Protein AF-A0AA37P9L6-F1 (afdb_monomer_lite)

Foldseek 3Di:
DVLVVCLQCVLVPDDPVNLVVVLVVLVVVLVVQLVQLLCVLVVNDDDPVNVVVLVVLCVVLVVLVRNCPVQARSSLSSLQSCLSSQCSSPNVVVSPVSSVVSNVVSVVSSVVSVVSPDPDDDD

Organism: NCBI:txid700344

pLDDT: mean 82.47, std 15.32, range [42.78, 97.62]

Sequence (123 aa):
MGHLLVRKTAAFRWSIEHAVAGWDNVLFTTKWVHSVEIDAMKGTDLSAEELEVLGKMKIVLEDADYDPGQGKSIAAGLARTCSLVLQDTWVWGITVRMGDILERLAMVYERVNEDNRLPQPQY

Radius of gyration: 15.77 Å; chains: 1; bounding box: 45×32×38 Å

Secondary structure (DSSP, 8-state):
-HHHHHHHHHHHH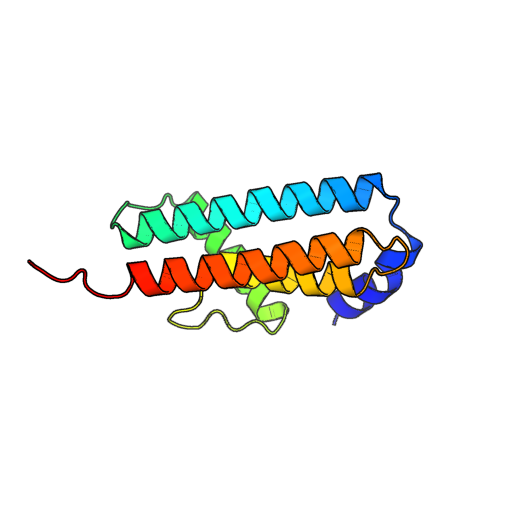--HHHHHHHHHHHHHHHHHHHHHHHHHHTTPPPPHHHHHHHHHHHHHHHTTT---TTT--HHHHHHHHHHHHHHT-GGGSHHHHHHHHHHHHHHHHHHHHHHTTSPPP--

Structure (mmCIF, N/CA/C/O backbone):
data_AF-A0AA37P9L6-F1
#
_entry.id   AF-A0AA37P9L6-F1
#
loop_
_atom_site.group_PDB
_atom_site.id
_atom_site.type_symbol
_atom_site.label_atom_id
_atom_site.label_alt_id
_atom_site.label_comp_id
_atom_site.label_asym_id
_atom_site.label_entity_id
_atom_site.label_seq_id
_atom_site.pdbx_PDB_ins_code
_atom_site.Cartn_x
_atom_site.Cartn_y
_atom_site.Cartn_z
_atom_site.occupancy
_atom_site.B_iso_or_equiv
_atom_site.auth_seq_id
_atom_site.auth_comp_id
_atom_site.auth_asym_id
_atom_site.auth_atom_id
_atom_site.pdbx_PDB_model_num
ATOM 1 N N . MET A 1 1 ? 3.480 15.331 -10.373 1.00 42.78 1 MET A N 1
ATOM 2 C CA . MET A 1 1 ? 4.456 15.349 -11.503 1.00 42.78 1 MET A CA 1
ATOM 3 C C . MET A 1 1 ? 5.809 14.670 -11.223 1.00 42.78 1 MET A C 1
ATOM 5 O O . MET A 1 1 ? 6.320 14.025 -12.131 1.00 42.78 1 MET A O 1
ATOM 9 N N . GLY A 1 2 ? 6.411 14.774 -10.026 1.00 53.81 2 GLY A N 1
ATOM 10 C CA . GLY A 1 2 ? 7.750 14.205 -9.749 1.00 53.81 2 GLY A CA 1
ATOM 11 C C . GLY A 1 2 ? 7.853 12.669 -9.810 1.00 53.81 2 GLY A C 1
ATOM 12 O O . GLY A 1 2 ? 8.838 12.141 -10.326 1.00 53.81 2 GLY A O 1
ATOM 13 N N . HIS A 1 3 ? 6.813 11.943 -9.382 1.00 53.38 3 HIS A N 1
ATOM 14 C CA . HIS A 1 3 ? 6.806 10.471 -9.372 1.00 53.38 3 HIS A CA 1
ATOM 15 C C . HIS A 1 3 ? 6.971 9.844 -10.768 1.00 53.38 3 HIS A C 1
ATOM 17 O O . HIS A 1 3 ? 7.645 8.828 -10.900 1.00 53.38 3 HIS A O 1
ATOM 23 N N . LEU A 1 4 ? 6.444 10.467 -11.830 1.00 53.84 4 LEU A N 1
ATOM 24 C CA . LEU A 1 4 ? 6.573 9.970 -13.210 1.00 53.84 4 LEU A CA 1
ATOM 25 C C . LEU A 1 4 ? 8.019 10.023 -13.737 1.00 53.84 4 LEU A C 1
ATOM 27 O O . LEU A 1 4 ? 8.426 9.160 -14.515 1.00 53.84 4 LEU A O 1
ATOM 31 N N . LEU A 1 5 ? 8.807 11.016 -13.308 1.00 49.91 5 LEU A N 1
ATOM 32 C CA . LEU A 1 5 ? 10.220 11.145 -13.686 1.00 49.91 5 LEU A CA 1
ATOM 33 C C . LEU A 1 5 ? 11.101 10.146 -12.925 1.00 49.91 5 LEU A C 1
ATOM 35 O O . LEU A 1 5 ? 12.016 9.566 -13.512 1.00 49.91 5 LEU A O 1
ATOM 39 N N . VAL A 1 6 ? 10.795 9.892 -11.648 1.00 54.97 6 VAL A N 1
ATOM 40 C CA . VAL A 1 6 ? 11.445 8.830 -10.861 1.00 54.97 6 VAL A CA 1
ATOM 41 C C . VAL A 1 6 ? 11.146 7.460 -11.474 1.00 54.97 6 VAL A C 1
ATOM 43 O O . VAL A 1 6 ? 12.084 6.707 -11.720 1.00 54.97 6 VAL A O 1
ATOM 46 N N . ARG A 1 7 ? 9.883 7.178 -11.834 1.00 56.31 7 ARG A N 1
ATOM 47 C CA . ARG A 1 7 ? 9.465 5.916 -12.480 1.00 56.31 7 ARG A CA 1
ATOM 48 C C . ARG A 1 7 ? 10.282 5.587 -13.736 1.00 56.31 7 ARG A C 1
ATOM 50 O O . ARG A 1 7 ? 10.747 4.466 -13.884 1.00 56.31 7 ARG A O 1
ATOM 57 N N . LYS A 1 8 ? 10.547 6.568 -14.610 1.00 50.91 8 LYS A N 1
ATOM 58 C CA . LYS A 1 8 ? 11.314 6.344 -15.855 1.00 50.91 8 LYS A CA 1
ATOM 59 C C . LYS A 1 8 ? 12.835 6.295 -15.678 1.00 50.91 8 LYS A C 1
ATOM 61 O O . LYS A 1 8 ? 13.525 5.772 -16.548 1.00 50.91 8 LYS A O 1
ATOM 66 N N . THR A 1 9 ? 13.379 6.858 -14.597 1.00 51.88 9 THR A N 1
ATOM 67 C CA . THR A 1 9 ? 14.839 6.971 -14.398 1.00 51.88 9 THR A CA 1
ATOM 68 C C . THR A 1 9 ? 15.399 6.032 -13.331 1.00 51.88 9 THR A C 1
ATOM 70 O O . THR A 1 9 ? 16.601 5.768 -13.347 1.00 51.88 9 THR A O 1
ATOM 73 N N . ALA A 1 10 ? 14.555 5.471 -12.458 1.00 54.44 10 ALA A N 1
ATOM 74 C CA . ALA A 1 10 ? 14.935 4.447 -11.481 1.00 54.44 10 ALA A CA 1
ATOM 75 C C . ALA A 1 10 ? 15.561 3.220 -12.162 1.00 54.44 10 ALA A C 1
ATOM 77 O O . ALA A 1 10 ? 16.608 2.733 -11.735 1.00 54.44 10 ALA A O 1
ATOM 78 N N . ALA A 1 11 ? 14.991 2.823 -13.305 1.00 53.44 11 ALA A N 1
ATOM 79 C CA . ALA A 1 11 ? 15.463 1.746 -14.173 1.00 53.44 11 ALA A CA 1
ATOM 80 C C . ALA A 1 11 ? 16.940 1.882 -14.593 1.00 53.44 11 ALA A C 1
ATOM 82 O O . ALA A 1 11 ? 17.619 0.878 -14.777 1.00 53.44 11 ALA A O 1
ATOM 83 N N . PHE A 1 12 ? 17.449 3.113 -14.709 1.00 55.00 12 PHE A N 1
ATOM 84 C CA . PHE A 1 12 ? 18.826 3.393 -15.129 1.00 55.00 12 PHE A CA 1
ATOM 85 C C . PHE A 1 12 ? 19.789 3.673 -13.966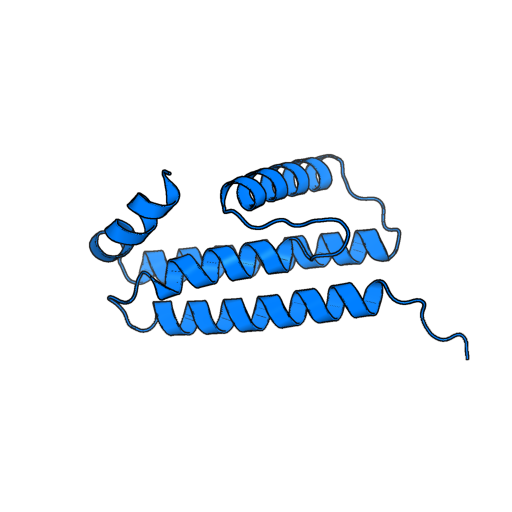 1.00 55.00 12 PHE A C 1
ATOM 87 O O . PHE A 1 12 ? 20.985 3.827 -14.203 1.00 55.00 12 PHE A O 1
ATOM 94 N N . ARG A 1 13 ? 19.298 3.780 -12.722 1.00 61.69 13 ARG A N 1
ATOM 95 C CA . ARG A 1 13 ? 20.109 4.201 -11.562 1.00 61.69 13 ARG A CA 1
ATOM 96 C C . ARG A 1 13 ? 20.190 3.186 -10.428 1.00 61.69 13 ARG A C 1
ATOM 98 O O . ARG A 1 13 ? 21.049 3.345 -9.567 1.00 61.69 13 ARG A O 1
ATOM 105 N N . TRP A 1 14 ? 19.319 2.182 -10.387 1.00 70.38 14 TRP A N 1
ATOM 106 C CA . TRP A 1 14 ? 19.298 1.215 -9.289 1.00 70.38 14 TRP A CA 1
ATOM 107 C C . TRP A 1 14 ? 20.125 -0.029 -9.603 1.00 70.38 14 TRP A C 1
ATOM 109 O O . TRP A 1 14 ? 19.924 -0.674 -10.634 1.00 70.38 14 TRP A O 1
ATOM 119 N N . SER A 1 15 ? 21.013 -0.392 -8.674 1.00 79.31 15 SER A N 1
ATOM 120 C CA . SER A 1 15 ? 21.550 -1.752 -8.601 1.00 79.31 15 SER A CA 1
ATOM 121 C C . SER A 1 15 ? 20.510 -2.701 -7.990 1.00 79.31 15 SER A C 1
ATOM 123 O O . SER A 1 15 ? 19.515 -2.258 -7.404 1.00 79.31 15 SER A O 1
ATOM 125 N N . ILE A 1 16 ? 20.731 -4.012 -8.103 1.00 80.62 16 ILE A N 1
ATOM 126 C CA . ILE A 1 16 ? 19.814 -5.011 -7.542 1.00 80.62 16 ILE A CA 1
ATOM 127 C C . ILE A 1 16 ? 19.685 -4.886 -6.016 1.00 80.62 16 ILE A C 1
ATOM 129 O O . ILE A 1 16 ? 18.589 -5.032 -5.484 1.00 80.62 16 ILE A O 1
ATOM 133 N N . GLU A 1 17 ? 20.764 -4.530 -5.318 1.00 86.00 17 GLU A N 1
ATOM 134 C CA . GLU A 1 17 ? 20.781 -4.321 -3.867 1.00 86.00 17 GLU A CA 1
ATOM 135 C C . GLU A 1 17 ? 19.852 -3.175 -3.456 1.00 86.00 17 GLU A C 1
ATOM 137 O O . GLU A 1 17 ? 19.127 -3.296 -2.472 1.00 86.00 17 GLU A O 1
ATOM 142 N N . HIS A 1 18 ? 19.812 -2.093 -4.242 1.00 83.94 18 HIS A N 1
ATOM 143 C CA . HIS A 1 18 ? 18.903 -0.972 -3.997 1.00 83.94 18 HIS A CA 1
ATOM 144 C C . HIS A 1 18 ? 17.440 -1.387 -4.175 1.00 83.94 18 HIS A C 1
ATOM 146 O O . HIS A 1 18 ? 16.594 -1.003 -3.370 1.00 83.94 18 HIS A O 1
ATOM 152 N N . ALA A 1 19 ? 17.142 -2.192 -5.199 1.00 83.88 19 ALA A N 1
ATOM 153 C CA . ALA A 1 19 ? 15.794 -2.707 -5.419 1.00 83.88 19 ALA A CA 1
ATOM 154 C C . ALA A 1 19 ? 15.347 -3.634 -4.276 1.00 83.88 19 ALA A C 1
ATOM 156 O O . ALA A 1 19 ? 14.234 -3.493 -3.776 1.00 83.88 19 ALA A O 1
ATOM 157 N N . VAL A 1 20 ? 16.224 -4.538 -3.825 1.00 88.62 20 VAL A N 1
ATOM 158 C CA . VAL A 1 20 ? 15.943 -5.460 -2.713 1.00 88.62 20 VAL A CA 1
ATOM 159 C C . VAL A 1 20 ? 15.748 -4.700 -1.400 1.00 88.62 20 VAL A C 1
ATOM 161 O O . VAL A 1 20 ? 14.754 -4.929 -0.717 1.00 88.62 20 VAL A O 1
ATOM 164 N N . ALA A 1 21 ? 16.644 -3.766 -1.066 1.00 90.81 21 ALA A N 1
ATOM 165 C CA . ALA A 1 21 ? 16.531 -2.960 0.151 1.00 90.81 21 ALA A CA 1
ATOM 166 C C . ALA A 1 21 ? 15.277 -2.070 0.138 1.00 90.81 21 ALA A C 1
ATOM 168 O O . ALA A 1 21 ? 14.587 -1.942 1.149 1.00 90.81 21 ALA A O 1
ATOM 169 N N . GLY A 1 22 ? 14.945 -1.486 -1.018 1.00 89.62 22 GLY A N 1
ATOM 170 C CA . GLY A 1 22 ? 13.706 -0.736 -1.199 1.00 89.62 22 GLY A CA 1
ATOM 171 C C . GLY A 1 22 ? 12.471 -1.611 -0.995 1.00 89.62 22 GLY A C 1
ATOM 172 O O . GLY A 1 22 ? 11.548 -1.211 -0.291 1.00 89.62 22 GLY A O 1
ATOM 173 N N . TRP A 1 23 ? 12.463 -2.819 -1.562 1.00 92.69 23 TRP A N 1
ATOM 174 C CA . TRP A 1 23 ? 11.352 -3.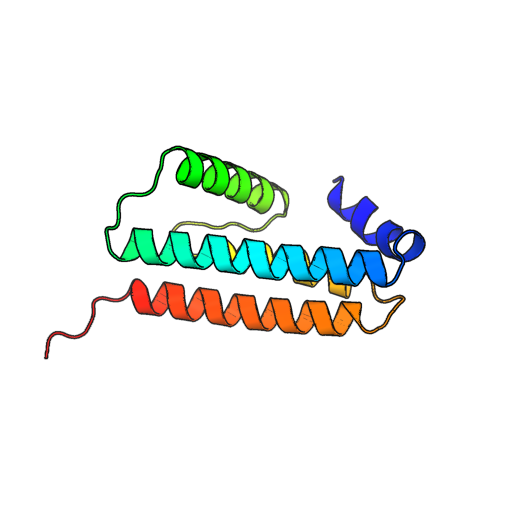756 -1.418 1.00 92.69 23 TRP A CA 1
ATOM 175 C C . TRP A 1 23 ? 11.152 -4.222 0.029 1.00 92.69 23 TRP A C 1
ATOM 177 O O . TRP A 1 23 ? 10.020 -4.216 0.509 1.00 92.69 23 TRP A O 1
ATOM 187 N N . ASP A 1 24 ? 12.230 -4.543 0.749 1.00 95.00 24 ASP A N 1
ATOM 188 C CA . ASP A 1 24 ? 12.167 -4.921 2.167 1.00 95.00 24 ASP A CA 1
ATOM 189 C C . ASP A 1 24 ? 11.572 -3.797 3.031 1.00 95.00 24 ASP A C 1
ATOM 191 O O . ASP A 1 24 ? 10.654 -4.020 3.822 1.00 95.00 24 ASP A O 1
ATOM 195 N N . ASN A 1 25 ? 11.993 -2.552 2.788 1.00 95.12 25 ASN A N 1
ATOM 196 C CA . ASN A 1 25 ? 11.430 -1.390 3.471 1.00 95.12 25 ASN A CA 1
ATOM 197 C C . ASN A 1 25 ? 9.927 -1.212 3.182 1.00 95.12 25 ASN A C 1
ATOM 199 O O . ASN A 1 25 ? 9.149 -0.897 4.083 1.00 95.12 25 ASN A O 1
ATOM 203 N N . VAL A 1 26 ? 9.488 -1.452 1.942 1.00 94.50 26 VAL A N 1
ATOM 204 C CA . VAL A 1 26 ? 8.060 -1.405 1.588 1.00 94.50 26 VAL A CA 1
ATOM 205 C C . VAL A 1 26 ? 7.276 -2.495 2.321 1.00 94.50 26 VAL A C 1
ATOM 207 O O . VAL A 1 26 ? 6.208 -2.215 2.868 1.00 94.50 26 VAL A O 1
ATOM 210 N N . LEU A 1 27 ? 7.791 -3.726 2.378 1.00 96.81 27 LEU A N 1
ATOM 211 C CA . LEU A 1 27 ? 7.144 -4.822 3.106 1.00 96.81 27 LEU A CA 1
ATOM 212 C C . LEU A 1 27 ? 7.018 -4.507 4.598 1.00 96.81 27 LEU A C 1
ATOM 214 O O . LEU A 1 27 ? 5.941 -4.669 5.172 1.00 96.81 27 LEU A O 1
ATOM 218 N N . PHE A 1 28 ? 8.095 -4.016 5.213 1.00 97.56 28 PHE A N 1
ATOM 219 C CA . PHE A 1 28 ? 8.093 -3.616 6.615 1.00 97.56 28 PHE A CA 1
ATOM 220 C C . PHE A 1 28 ? 7.087 -2.492 6.874 1.00 97.56 28 PHE A C 1
ATOM 222 O O . PHE A 1 28 ? 6.223 -2.618 7.741 1.00 97.56 28 PHE A O 1
ATOM 229 N N . THR A 1 29 ? 7.158 -1.420 6.082 1.00 96.31 29 THR A N 1
ATOM 230 C CA . THR A 1 29 ? 6.311 -0.235 6.252 1.00 96.31 29 THR A CA 1
ATOM 231 C C . THR A 1 29 ? 4.836 -0.582 6.079 1.00 96.31 29 THR A C 1
ATOM 233 O O . THR A 1 29 ? 4.022 -0.249 6.934 1.00 96.31 29 THR A O 1
ATOM 236 N N . THR A 1 30 ? 4.476 -1.294 5.009 1.00 96.44 30 THR A N 1
ATOM 237 C CA . THR A 1 30 ? 3.076 -1.668 4.753 1.00 96.44 30 THR A CA 1
ATOM 238 C C . THR A 1 30 ? 2.523 -2.602 5.827 1.00 96.44 30 THR A C 1
ATOM 240 O O . THR A 1 30 ? 1.378 -2.437 6.239 1.00 96.44 30 THR A O 1
ATOM 243 N N . LYS A 1 31 ? 3.336 -3.535 6.340 1.00 97.38 31 LYS A N 1
ATOM 244 C CA . LYS A 1 31 ? 2.944 -4.397 7.461 1.00 97.38 31 LYS A CA 1
ATOM 245 C C . LYS A 1 31 ? 2.725 -3.599 8.741 1.00 97.38 31 LYS A C 1
ATOM 247 O O . LYS A 1 31 ? 1.740 -3.843 9.428 1.00 97.38 31 LYS A O 1
ATOM 252 N N . TRP A 1 32 ? 3.624 -2.669 9.062 1.00 97.62 32 TRP A N 1
ATOM 253 C CA . TRP A 1 32 ? 3.471 -1.803 10.231 1.00 97.62 32 TRP A CA 1
ATOM 254 C C . TRP A 1 32 ? 2.180 -0.984 10.142 1.00 97.62 32 TRP A C 1
ATOM 256 O O . TRP A 1 32 ? 1.377 -1.040 11.067 1.00 97.62 32 TRP A O 1
ATOM 266 N N . VAL A 1 33 ? 1.924 -0.328 9.002 1.00 96.12 33 VAL A N 1
ATOM 267 C CA . VAL A 1 33 ? 0.673 0.415 8.775 1.00 96.12 33 VAL A CA 1
ATOM 268 C C . VAL A 1 33 ? -0.537 -0.490 8.966 1.00 96.12 33 VAL A C 1
ATOM 270 O O . VAL A 1 33 ? -1.455 -0.120 9.686 1.00 96.12 33 VAL A O 1
ATOM 273 N N . HIS A 1 34 ? -0.526 -1.687 8.373 1.00 95.81 34 HIS A N 1
ATOM 274 C CA . HIS A 1 34 ? -1.635 -2.624 8.514 1.00 95.81 34 HIS A CA 1
ATOM 275 C C . HIS A 1 34 ? -1.884 -3.003 9.978 1.00 95.81 34 HIS A C 1
ATOM 277 O O . HIS A 1 34 ? -3.029 -3.006 10.414 1.00 95.81 34 HIS A O 1
ATOM 283 N N . SER A 1 35 ? -0.833 -3.281 10.755 1.00 95.25 35 SER A N 1
ATOM 284 C CA . SER A 1 35 ? -0.975 -3.568 12.187 1.00 95.25 35 SER A CA 1
ATOM 285 C C . SER A 1 35 ? -1.637 -2.412 12.938 1.00 95.25 35 SER A C 1
ATOM 287 O O . SER A 1 35 ? -2.595 -2.645 13.666 1.00 95.25 35 SER A O 1
ATOM 289 N N . VAL A 1 36 ? -1.189 -1.174 12.701 1.00 94.88 36 VAL A N 1
ATOM 290 C CA . VAL A 1 36 ? -1.764 0.025 13.334 1.00 94.88 36 VAL A CA 1
ATOM 291 C C . VAL A 1 36 ? -3.230 0.224 12.920 1.00 94.88 36 VAL A C 1
ATOM 293 O O . VAL A 1 36 ? -4.072 0.547 13.755 1.00 94.88 36 VAL A O 1
ATOM 296 N N . GLU A 1 37 ? -3.574 -0.020 11.649 1.00 92.38 37 GLU A N 1
ATOM 297 C CA . GLU A 1 37 ? -4.967 0.021 11.176 1.00 92.38 37 GLU A CA 1
ATOM 298 C C . GLU A 1 37 ? -5.851 -0.998 11.910 1.00 92.38 37 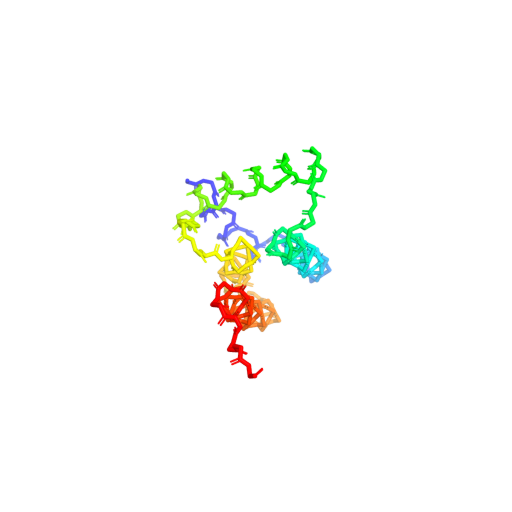GLU A C 1
ATOM 300 O O . GLU A 1 37 ? -6.967 -0.672 12.314 1.00 92.38 37 GLU A O 1
ATOM 305 N N . ILE A 1 38 ? -5.351 -2.219 12.114 1.00 92.75 38 ILE A N 1
ATOM 306 C CA . ILE A 1 38 ? -6.074 -3.278 12.825 1.00 92.75 38 ILE A CA 1
ATOM 307 C C . ILE A 1 38 ? -6.212 -2.969 14.317 1.00 92.75 38 ILE A C 1
ATOM 309 O O . ILE A 1 38 ? -7.274 -3.219 14.890 1.00 92.75 38 ILE A O 1
ATOM 313 N N . ASP A 1 39 ? -5.181 -2.415 14.947 1.00 92.44 39 ASP A N 1
ATOM 314 C CA . ASP A 1 39 ? -5.237 -2.014 16.353 1.00 92.44 39 ASP A CA 1
ATOM 315 C C . ASP A 1 39 ? -6.269 -0.898 16.561 1.00 92.44 39 ASP A C 1
ATOM 317 O O . ASP A 1 39 ? -7.121 -1.008 17.447 1.00 92.44 39 ASP A O 1
ATOM 321 N N . ALA A 1 40 ? -6.307 0.094 15.667 1.00 90.19 40 ALA A N 1
ATOM 322 C CA . ALA A 1 40 ? -7.330 1.137 15.683 1.00 90.19 40 ALA A CA 1
ATOM 323 C C . ALA A 1 40 ? -8.755 0.573 15.527 1.00 90.19 40 ALA A C 1
ATOM 325 O O . ALA A 1 40 ? -9.672 0.996 16.230 1.00 90.19 40 ALA A O 1
ATOM 326 N N . MET A 1 41 ? -8.959 -0.410 14.640 1.00 88.12 41 MET A N 1
ATOM 327 C CA . MET A 1 41 ? -10.265 -1.066 14.462 1.00 88.12 41 MET A CA 1
ATOM 328 C C . MET A 1 41 ? -10.725 -1.842 15.695 1.00 88.12 41 MET A C 1
ATOM 330 O O . MET A 1 41 ? -11.923 -1.934 15.954 1.00 88.12 41 MET A O 1
ATOM 334 N N . LYS A 1 42 ? -9.784 -2.389 16.466 1.00 89.56 42 LYS A N 1
ATOM 335 C CA . LYS A 1 42 ? -10.062 -3.096 17.723 1.00 89.56 42 LYS A CA 1
ATOM 336 C C . LYS A 1 42 ? -10.308 -2.152 18.903 1.00 89.56 42 LYS A C 1
ATOM 338 O O . LYS A 1 42 ? -10.589 -2.631 19.998 1.00 89.56 42 LYS A O 1
ATOM 343 N N . GLY A 1 43 ? -10.225 -0.839 18.687 1.00 88.06 43 GLY A N 1
ATOM 344 C CA . GLY A 1 43 ? -10.392 0.169 19.730 1.00 88.06 43 GLY A CA 1
ATOM 345 C C . GLY A 1 43 ? -9.148 0.369 20.594 1.00 88.06 43 GLY A C 1
ATOM 346 O O . GLY A 1 43 ? -9.270 0.881 21.703 1.00 88.06 43 GLY A O 1
ATOM 347 N N . THR A 1 44 ? -7.969 -0.042 20.120 1.00 91.62 44 THR A N 1
ATOM 348 C CA . THR A 1 44 ? -6.701 0.312 20.761 1.00 91.62 44 THR A CA 1
ATOM 349 C C . THR A 1 44 ? -6.383 1.776 20.471 1.00 91.62 44 THR A C 1
ATOM 351 O O . THR A 1 44 ? -6.428 2.208 19.317 1.00 91.62 44 THR A O 1
ATOM 354 N N . ASP A 1 45 ? -6.041 2.533 21.513 1.00 91.06 45 ASP A N 1
ATOM 355 C CA . ASP A 1 45 ? -5.608 3.920 21.365 1.00 91.06 45 ASP A CA 1
ATOM 356 C C . ASP A 1 45 ? -4.264 3.984 20.630 1.00 91.06 45 ASP A C 1
ATOM 358 O O . ASP A 1 45 ? -3.284 3.364 21.047 1.00 91.06 45 ASP A O 1
ATOM 362 N N . LEU A 1 46 ? -4.227 4.758 19.545 1.00 92.50 46 LEU A N 1
ATOM 363 C CA . LEU A 1 46 ? -3.004 5.022 18.792 1.00 92.50 46 LEU A CA 1
ATOM 364 C C . LEU A 1 46 ? -2.205 6.155 19.432 1.00 92.50 46 LEU A C 1
ATOM 366 O O . LEU A 1 46 ? -2.773 7.146 19.905 1.00 92.50 46 LEU A O 1
ATOM 370 N N . SER A 1 47 ? -0.880 6.045 19.388 1.00 94.44 47 SER A N 1
ATOM 371 C CA . SER A 1 47 ? 0.002 7.115 19.847 1.00 94.44 47 SER A CA 1
ATOM 372 C C . SER A 1 47 ? -0.094 8.350 18.937 1.00 94.44 47 SER A C 1
ATOM 374 O O . SER A 1 47 ? -0.489 8.277 17.768 1.00 94.44 47 SER A O 1
ATOM 376 N N . ALA A 1 48 ? 0.294 9.515 19.463 1.00 94.38 48 ALA A N 1
ATOM 377 C CA . ALA A 1 48 ? 0.324 10.750 18.679 1.00 94.38 48 ALA A CA 1
ATOM 378 C C . ALA A 1 48 ? 1.290 10.641 17.484 1.00 94.38 48 ALA A C 1
ATOM 380 O O . ALA A 1 48 ? 0.991 11.129 16.395 1.00 94.38 48 ALA A O 1
ATOM 381 N N . GLU A 1 49 ? 2.418 9.957 17.675 1.00 95.38 49 GLU A N 1
ATOM 382 C CA . GLU A 1 49 ? 3.427 9.706 16.649 1.00 95.38 49 GLU A CA 1
ATOM 383 C C . GLU A 1 49 ? 2.895 8.773 15.552 1.00 95.38 49 GLU A C 1
ATOM 385 O O . GLU A 1 49 ? 3.116 9.027 14.367 1.00 95.38 49 GLU A O 1
ATOM 390 N N . GLU A 1 50 ? 2.152 7.722 15.917 1.00 94.31 50 GLU A N 1
ATOM 391 C CA . GLU A 1 50 ? 1.517 6.814 14.952 1.00 94.31 50 GLU A CA 1
ATOM 392 C C . GLU A 1 50 ? 0.501 7.557 14.082 1.00 94.31 50 GLU A C 1
ATOM 394 O O . GLU A 1 50 ? 0.526 7.443 12.854 1.00 94.31 50 GLU A O 1
ATOM 399 N N . LEU A 1 51 ? -0.348 8.380 14.704 1.00 93.50 51 LEU A N 1
ATOM 400 C CA . LEU A 1 51 ? -1.320 9.216 14.001 1.00 93.50 51 LEU A CA 1
ATOM 401 C C . LEU A 1 51 ? -0.643 10.221 13.063 1.00 93.50 51 LEU A C 1
ATOM 403 O O . LEU A 1 51 ? -1.095 10.403 11.929 1.00 93.50 51 LEU A O 1
ATOM 407 N N . GLU A 1 52 ? 0.448 10.852 13.502 1.00 95.25 52 GLU A N 1
ATOM 408 C CA . GLU A 1 52 ? 1.217 11.789 12.681 1.00 95.25 52 GLU A CA 1
ATOM 409 C C . GLU A 1 52 ? 1.809 11.094 11.445 1.00 95.25 52 GLU A C 1
ATOM 411 O O . GLU A 1 52 ? 1.694 11.598 10.323 1.00 95.25 52 GLU A O 1
ATOM 416 N N . VAL A 1 53 ? 2.424 9.923 11.632 1.00 94.62 53 VAL A N 1
ATOM 417 C CA . VAL A 1 53 ? 3.025 9.149 10.539 1.00 94.62 53 VAL A CA 1
ATOM 418 C C . VAL A 1 53 ? 1.955 8.667 9.557 1.00 94.62 53 VAL A C 1
ATOM 420 O O . VAL A 1 53 ? 2.123 8.846 8.348 1.00 94.62 53 VAL A O 1
ATOM 423 N N . LEU A 1 54 ? 0.829 8.138 10.044 1.00 92.44 54 LEU A N 1
ATOM 424 C CA . LEU A 1 54 ? -0.298 7.746 9.194 1.00 92.44 54 LEU A CA 1
ATOM 425 C C . LEU A 1 54 ? -0.872 8.934 8.414 1.00 92.44 54 LEU A C 1
ATOM 427 O O . LEU A 1 54 ? -1.200 8.795 7.235 1.00 92.44 54 LEU A O 1
ATOM 431 N N . GLY A 1 55 ? -0.968 10.109 9.042 1.00 92.06 55 GLY A N 1
ATOM 432 C CA . GLY A 1 55 ? -1.396 11.342 8.382 1.00 92.06 55 GLY A CA 1
ATOM 433 C C . GLY A 1 55 ? -0.483 11.715 7.214 1.00 92.06 55 GLY A C 1
ATOM 434 O O . GLY A 1 55 ? -0.962 11.951 6.107 1.00 92.06 55 GLY A O 1
ATOM 435 N N . LYS A 1 56 ? 0.839 11.679 7.422 1.00 92.12 56 LYS A N 1
ATOM 436 C CA . LYS A 1 56 ? 1.826 11.919 6.353 1.00 92.12 56 LYS A CA 1
ATOM 437 C C . LYS A 1 56 ? 1.702 10.900 5.220 1.00 92.12 56 LYS A C 1
ATOM 439 O O . LYS A 1 56 ? 1.763 11.279 4.055 1.00 92.12 56 LYS A O 1
ATOM 444 N N . MET A 1 57 ? 1.504 9.622 5.544 1.00 91.94 57 MET A N 1
ATOM 445 C CA . MET A 1 57 ? 1.332 8.568 4.539 1.00 91.94 57 MET A CA 1
ATOM 446 C C . MET A 1 57 ? 0.077 8.775 3.688 1.00 91.94 57 MET A C 1
ATOM 448 O O . MET A 1 57 ? 0.140 8.574 2.479 1.00 91.94 57 MET A O 1
ATOM 452 N N . LYS A 1 58 ? -1.038 9.219 4.282 1.00 89.69 58 LYS A N 1
ATOM 453 C CA . LYS A 1 58 ? -2.258 9.558 3.530 1.00 89.69 58 LYS A CA 1
ATOM 454 C C . LYS A 1 58 ? -2.021 10.689 2.535 1.00 89.69 58 LYS A C 1
ATOM 456 O O . LYS A 1 58 ? -2.372 10.526 1.376 1.00 89.69 58 LYS A O 1
ATOM 461 N N . ILE A 1 59 ? -1.355 11.765 2.957 1.00 88.12 59 ILE A N 1
ATOM 462 C CA . ILE A 1 59 ? -1.015 12.893 2.073 1.00 88.12 59 ILE A CA 1
ATOM 463 C C . ILE A 1 59 ? -0.175 12.409 0.880 1.00 88.12 59 ILE A C 1
ATOM 465 O O . ILE A 1 59 ? -0.466 12.733 -0.265 1.00 88.12 59 ILE A O 1
ATOM 469 N N . VAL A 1 60 ? 0.836 11.569 1.133 1.00 86.62 60 VAL A N 1
ATOM 470 C CA . VAL A 1 60 ? 1.677 11.000 0.065 1.00 86.62 60 VAL A CA 1
ATOM 471 C C . VAL A 1 60 ? 0.875 10.109 -0.893 1.00 86.62 60 VAL A C 1
ATOM 473 O O . VAL A 1 60 ? 1.170 10.075 -2.086 1.00 86.62 60 VAL A O 1
ATOM 476 N N . LEU A 1 61 ? -0.119 9.372 -0.392 1.00 86.75 61 LEU A N 1
ATOM 477 C CA . LEU A 1 61 ? -0.995 8.546 -1.226 1.00 86.75 61 LEU A CA 1
ATOM 478 C C . LEU A 1 61 ? -1.952 9.382 -2.079 1.00 86.75 61 LEU A C 1
ATOM 480 O O . LEU A 1 61 ? -2.125 9.073 -3.257 1.00 86.75 61 LEU A O 1
ATOM 484 N N . GLU A 1 62 ? -2.518 10.446 -1.512 1.00 84.75 62 GLU A N 1
ATOM 485 C CA . GLU A 1 62 ? -3.360 11.402 -2.238 1.00 84.75 62 GLU A CA 1
ATOM 486 C C . GLU A 1 62 ? -2.580 12.040 -3.399 1.00 84.75 62 GLU A C 1
ATOM 488 O O . GLU A 1 62 ? -3.063 12.066 -4.530 1.00 84.75 62 GLU A O 1
ATOM 493 N N . ASP A 1 63 ? -1.324 12.435 -3.161 1.00 79.88 63 ASP A N 1
ATOM 494 C CA . ASP A 1 63 ? -0.405 12.939 -4.194 1.00 79.88 63 ASP A CA 1
ATOM 495 C C . ASP A 1 63 ? -0.076 11.904 -5.291 1.00 79.88 63 ASP A C 1
ATOM 497 O O . ASP A 1 63 ? 0.375 12.262 -6.388 1.00 79.88 63 ASP A O 1
ATOM 501 N N . ALA A 1 64 ? -0.262 10.614 -5.000 1.00 74.88 64 ALA A N 1
ATOM 502 C CA . ALA A 1 64 ? -0.048 9.502 -5.922 1.00 74.88 64 ALA A CA 1
ATOM 503 C C . ALA A 1 64 ? -1.327 9.073 -6.671 1.00 74.88 64 ALA A C 1
ATOM 505 O O . ALA A 1 64 ? -1.325 8.006 -7.289 1.00 74.88 64 ALA A O 1
ATOM 506 N N . ASP A 1 65 ? -2.388 9.890 -6.628 1.00 72.25 65 ASP A N 1
ATOM 507 C CA . ASP A 1 65 ? -3.727 9.620 -7.174 1.00 72.25 65 ASP A CA 1
ATOM 508 C C . ASP A 1 65 ? -4.416 8.382 -6.556 1.00 72.25 65 ASP A C 1
ATOM 510 O O . ASP A 1 65 ? -5.377 7.840 -7.111 1.00 72.25 65 ASP A O 1
ATOM 514 N N . TYR A 1 66 ? -3.952 7.915 -5.391 1.00 71.25 66 TYR A N 1
ATOM 515 C CA . TYR A 1 66 ? -4.668 6.916 -4.605 1.00 71.25 66 TYR A CA 1
ATOM 516 C C . TYR A 1 66 ? -5.585 7.642 -3.626 1.00 71.25 66 TYR A C 1
ATOM 518 O O . TYR A 1 66 ? -5.103 8.262 -2.687 1.00 71.25 66 TYR A O 1
ATOM 526 N N . ASP A 1 67 ? -6.902 7.551 -3.823 1.00 62.91 67 ASP A N 1
ATOM 527 C CA . ASP A 1 67 ? -7.883 8.066 -2.863 1.00 62.91 67 ASP A CA 1
ATOM 528 C C . ASP A 1 67 ? -8.125 7.022 -1.757 1.00 62.91 67 ASP A C 1
ATOM 530 O O . ASP A 1 67 ? -8.824 6.025 -2.020 1.00 62.91 67 ASP A O 1
ATOM 534 N N . PRO A 1 68 ? -7.567 7.208 -0.539 1.00 58.09 68 PRO A N 1
ATOM 535 C CA . PRO A 1 68 ? -7.797 6.296 0.572 1.00 58.09 68 PRO A CA 1
ATOM 536 C C . PRO A 1 68 ? -9.249 6.324 1.080 1.00 58.09 68 PRO A C 1
ATOM 538 O O . PRO A 1 68 ? -9.664 5.343 1.694 1.00 58.09 68 PRO A O 1
ATOM 541 N N . GLY A 1 69 ? -10.041 7.368 0.790 1.00 58.38 69 GLY A N 1
ATOM 542 C CA . GLY A 1 69 ? -11.471 7.471 1.102 1.00 58.38 69 GLY A CA 1
ATOM 543 C C . GLY A 1 69 ? -11.893 7.057 2.524 1.00 58.38 69 GLY A C 1
ATOM 544 O O . GLY A 1 69 ? -11.091 6.811 3.425 1.00 58.38 69 GLY A O 1
ATOM 545 N N . GLN A 1 70 ? -13.203 6.945 2.755 1.00 53.22 70 GLN A N 1
ATOM 546 C CA . GLN A 1 70 ? -13.730 6.323 3.975 1.00 53.22 70 GLN A CA 1
ATOM 547 C C . GLN A 1 70 ? -13.912 4.820 3.749 1.00 53.22 70 GLN A C 1
ATOM 549 O O . GLN A 1 70 ? -15.008 4.359 3.454 1.00 53.22 70 GLN A O 1
ATOM 554 N N . GLY A 1 71 ? -12.834 4.044 3.863 1.00 59.22 71 GLY A N 1
ATOM 555 C CA . GLY A 1 71 ? -12.958 2.582 3.907 1.00 59.22 71 GLY A CA 1
ATOM 556 C C . GLY A 1 71 ? -11.769 1.789 3.391 1.00 59.22 71 GLY A C 1
ATOM 557 O O . GLY A 1 71 ? -11.645 0.618 3.747 1.00 59.22 71 GLY A O 1
ATOM 558 N N . LYS A 1 72 ? -10.874 2.392 2.603 1.00 74.69 72 LYS A N 1
ATOM 559 C CA . LYS A 1 72 ? -9.745 1.653 2.030 1.00 74.69 72 LYS A CA 1
ATOM 560 C C . LYS A 1 72 ? -8.568 1.625 2.998 1.00 74.69 72 LYS A C 1
ATOM 562 O O . LYS A 1 72 ? -8.334 2.577 3.739 1.00 74.69 72 LYS A O 1
ATOM 567 N N . SER A 1 73 ? -7.835 0.516 2.983 1.00 90.12 73 SER A N 1
ATOM 568 C CA . SER A 1 73 ? -6.608 0.368 3.765 1.00 90.12 73 SER A CA 1
ATOM 569 C C . SER A 1 73 ? -5.503 1.261 3.187 1.00 90.12 73 SER A C 1
ATOM 571 O O . SER A 1 73 ? -5.228 1.251 1.981 1.00 90.12 73 SER A O 1
ATOM 573 N N . ILE A 1 74 ? -4.851 2.024 4.060 1.00 92.75 74 ILE A N 1
ATOM 574 C CA . ILE A 1 74 ? -3.640 2.803 3.789 1.00 92.75 74 ILE A CA 1
ATOM 575 C C . ILE A 1 74 ? -2.503 1.844 3.434 1.00 92.75 74 ILE A C 1
ATOM 577 O O . ILE A 1 74 ? -1.774 2.088 2.472 1.00 92.75 74 ILE A O 1
ATOM 581 N N . ALA A 1 75 ? -2.377 0.725 4.160 1.00 94.88 75 ALA A N 1
ATOM 582 C CA . ALA A 1 75 ? -1.371 -0.293 3.870 1.00 94.88 75 ALA A CA 1
ATOM 583 C C . ALA A 1 75 ? -1.521 -0.845 2.447 1.00 94.88 75 ALA A C 1
ATOM 585 O O . ALA A 1 75 ? -0.529 -0.989 1.728 1.00 94.88 75 ALA A O 1
ATOM 586 N N . ALA A 1 76 ? -2.761 -1.091 2.013 1.00 93.88 76 ALA A N 1
ATOM 587 C CA . ALA A 1 76 ? -3.047 -1.500 0.645 1.00 93.88 76 ALA A CA 1
ATOM 588 C C . ALA A 1 76 ? -2.677 -0.423 -0.383 1.00 93.88 76 ALA A C 1
ATOM 590 O O . ALA A 1 76 ? -2.057 -0.735 -1.401 1.00 93.88 76 ALA A O 1
ATOM 591 N N . GLY A 1 77 ? -2.991 0.844 -0.104 1.00 92.12 77 GLY A N 1
ATOM 592 C CA . GLY A 1 77 ? -2.624 1.967 -0.969 1.00 92.12 77 GLY A CA 1
ATOM 593 C C . GLY A 1 77 ? -1.121 2.110 -1.168 1.00 92.12 77 GLY A C 1
ATOM 594 O O . GLY A 1 77 ? -0.651 2.269 -2.299 1.00 92.12 77 GLY A O 1
ATOM 595 N N . LEU A 1 78 ? -0.353 1.983 -0.084 1.00 93.56 78 LEU A N 1
ATOM 596 C CA . LEU A 1 78 ? 1.109 2.000 -0.133 1.00 93.56 78 LEU A CA 1
ATOM 597 C C . LEU A 1 78 ? 1.640 0.820 -0.949 1.00 93.56 78 LEU A C 1
ATOM 599 O O . LEU A 1 78 ? 2.449 1.015 -1.857 1.00 93.56 78 LEU A O 1
ATOM 603 N N . ALA A 1 79 ? 1.141 -0.391 -0.681 1.00 94.88 79 ALA A N 1
ATOM 604 C CA . ALA A 1 79 ? 1.555 -1.592 -1.396 1.00 94.88 79 ALA A CA 1
ATOM 605 C C . ALA A 1 79 ? 1.291 -1.483 -2.910 1.00 94.88 79 ALA A C 1
ATOM 607 O O . ALA A 1 79 ? 2.199 -1.755 -3.696 1.00 94.88 79 ALA A O 1
ATOM 608 N N . ARG A 1 80 ? 0.117 -0.992 -3.337 1.00 92.38 80 ARG A N 1
ATOM 609 C CA . ARG A 1 80 ? -0.180 -0.753 -4.764 1.00 92.38 80 ARG A CA 1
ATOM 610 C C . ARG A 1 80 ? 0.691 0.324 -5.386 1.00 92.38 80 ARG A C 1
ATOM 612 O O . ARG A 1 80 ? 1.218 0.144 -6.479 1.00 92.38 80 ARG A O 1
ATOM 619 N N . THR A 1 81 ? 0.877 1.442 -4.692 1.00 89.69 81 THR A N 1
ATOM 620 C CA . THR A 1 81 ? 1.703 2.542 -5.206 1.00 89.69 81 THR A CA 1
ATOM 621 C C . THR A 1 81 ? 3.136 2.072 -5.455 1.00 89.69 81 THR A C 1
ATOM 623 O O . THR A 1 81 ? 3.719 2.359 -6.503 1.00 89.69 81 THR A O 1
ATOM 626 N N . CYS A 1 82 ? 3.695 1.291 -4.529 1.00 89.81 82 CYS A N 1
ATOM 627 C CA . CYS A 1 82 ? 5.017 0.693 -4.682 1.00 89.81 82 CYS A CA 1
ATOM 628 C C . CYS A 1 82 ? 5.049 -0.430 -5.730 1.00 89.81 82 CYS A C 1
ATOM 630 O O . CYS A 1 82 ? 6.033 -0.530 -6.461 1.00 89.81 82 CYS A O 1
ATOM 632 N N . SER A 1 83 ? 3.984 -1.232 -5.844 1.00 91.44 83 SER A N 1
ATOM 633 C CA . SER A 1 83 ? 3.816 -2.236 -6.904 1.00 91.44 83 SER A CA 1
ATOM 634 C C . SER A 1 83 ? 3.975 -1.607 -8.289 1.00 91.44 83 SER A C 1
ATOM 636 O O . SER A 1 83 ? 4.841 -2.027 -9.057 1.00 91.44 83 SER A O 1
ATOM 638 N N . LEU A 1 84 ? 3.238 -0.522 -8.553 1.00 87.19 84 LEU A N 1
ATOM 639 C CA . LEU A 1 84 ? 3.300 0.216 -9.818 1.00 87.19 84 LEU A CA 1
ATOM 640 C C . LEU A 1 84 ? 4.715 0.720 -10.119 1.00 87.19 84 LEU A C 1
ATOM 642 O O . LEU A 1 84 ? 5.211 0.565 -11.231 1.00 87.19 84 LEU A O 1
ATOM 646 N N . VAL A 1 85 ? 5.400 1.279 -9.115 1.00 84.06 85 VAL A N 1
ATOM 647 C CA . VAL A 1 85 ? 6.785 1.747 -9.276 1.00 84.06 85 VAL A CA 1
ATOM 648 C C . VAL A 1 85 ? 7.716 0.594 -9.668 1.00 84.06 85 VAL A C 1
ATOM 650 O O . VAL A 1 85 ? 8.526 0.747 -10.581 1.00 84.06 85 VAL A O 1
ATOM 653 N N . LEU A 1 86 ? 7.607 -0.565 -9.014 1.00 85.88 86 LEU A N 1
ATOM 654 C CA . LEU A 1 86 ? 8.480 -1.711 -9.278 1.00 85.88 86 LEU A CA 1
ATOM 655 C C . LEU A 1 86 ? 8.188 -2.392 -10.621 1.00 85.88 86 LEU A C 1
ATOM 657 O O . LEU A 1 86 ? 9.132 -2.773 -11.317 1.00 85.88 86 LEU A O 1
ATOM 661 N N . GLN A 1 87 ? 6.917 -2.495 -11.014 1.00 84.25 87 GLN A N 1
ATOM 662 C CA . GLN A 1 87 ? 6.520 -3.013 -12.327 1.00 84.25 87 GLN A CA 1
ATOM 663 C C . GLN A 1 87 ? 7.033 -2.122 -13.473 1.00 84.25 87 GLN A C 1
ATOM 665 O O . GLN A 1 87 ? 7.493 -2.643 -14.489 1.00 84.25 87 GLN A O 1
ATOM 670 N N . ASP A 1 88 ? 7.078 -0.800 -13.273 1.00 77.00 88 ASP A N 1
ATOM 671 C CA . ASP A 1 88 ? 7.655 0.159 -14.229 1.00 77.00 88 ASP A CA 1
ATOM 672 C C . ASP A 1 88 ? 9.198 0.107 -14.298 1.00 77.00 88 ASP A C 1
ATOM 674 O O . ASP A 1 88 ? 9.810 0.671 -15.206 1.00 77.00 88 ASP A O 1
ATOM 678 N N . THR A 1 89 ? 9.861 -0.591 -13.369 1.00 67.25 89 THR A N 1
ATOM 679 C CA . THR A 1 89 ? 11.330 -0.683 -13.283 1.00 67.25 89 THR A CA 1
ATOM 680 C C . THR A 1 89 ? 11.839 -2.026 -13.825 1.00 67.25 89 THR A C 1
ATOM 682 O O . THR A 1 89 ? 12.670 -2.699 -13.212 1.00 67.25 89 THR A O 1
ATOM 685 N N . TRP A 1 90 ? 11.317 -2.456 -14.975 1.00 64.31 90 TRP A N 1
ATOM 686 C CA . TRP A 1 90 ? 11.431 -3.820 -15.523 1.00 64.31 90 TRP A CA 1
ATOM 687 C C . TRP A 1 90 ? 12.848 -4.313 -15.869 1.00 64.31 90 TRP A C 1
ATOM 689 O O . TRP A 1 90 ? 13.007 -5.487 -16.201 1.00 64.31 90 TRP A O 1
ATOM 699 N N . VAL A 1 91 ? 13.878 -3.459 -15.794 1.00 64.81 91 VAL A N 1
ATOM 700 C CA . VAL A 1 91 ? 15.258 -3.749 -16.249 1.00 64.81 91 VAL A CA 1
ATOM 701 C C . VAL A 1 91 ? 15.836 -5.031 -15.642 1.00 64.81 91 VAL A C 1
ATOM 703 O O . VAL A 1 91 ? 16.624 -5.711 -16.292 1.00 64.81 91 VAL A O 1
ATOM 706 N N . TRP A 1 92 ? 15.404 -5.407 -14.437 1.00 68.44 92 TRP A N 1
ATOM 707 C CA . TRP A 1 92 ? 15.951 -6.556 -13.715 1.00 68.44 92 TRP A CA 1
ATOM 708 C C . TRP A 1 92 ? 15.035 -7.783 -13.664 1.00 68.44 92 TRP A C 1
ATOM 710 O O . TRP A 1 92 ? 15.452 -8.809 -13.132 1.00 68.44 92 TRP A O 1
ATOM 720 N N . GLY A 1 93 ? 13.795 -7.709 -14.167 1.00 77.94 93 GLY A N 1
ATOM 721 C CA . GLY A 1 93 ? 12.786 -8.784 -14.119 1.00 77.94 93 GLY A CA 1
ATOM 722 C C . GLY A 1 93 ? 12.304 -9.193 -12.712 1.00 77.94 93 GLY A C 1
ATOM 723 O O . GLY A 1 93 ? 11.123 -9.474 -12.517 1.00 77.94 93 GLY A O 1
ATOM 724 N N . ILE A 1 94 ? 13.183 -9.190 -11.706 1.00 85.00 94 ILE A N 1
ATOM 725 C CA . ILE A 1 94 ? 12.878 -9.444 -10.295 1.00 85.00 94 ILE A CA 1
ATOM 726 C C . ILE A 1 94 ? 11.982 -8.355 -9.700 1.00 85.00 94 ILE A C 1
ATOM 728 O O . ILE A 1 94 ? 11.086 -8.666 -8.923 1.00 85.00 94 ILE A O 1
ATOM 732 N N . THR A 1 95 ? 12.160 -7.104 -10.125 1.00 87.69 95 THR A N 1
ATOM 733 C CA . THR A 1 95 ? 11.342 -5.952 -9.722 1.00 87.69 95 THR A CA 1
ATOM 734 C C . THR A 1 95 ? 9.879 -6.130 -10.120 1.00 87.69 95 THR A C 1
ATOM 736 O O . THR A 1 95 ? 8.996 -5.867 -9.311 1.00 87.69 95 THR A O 1
ATOM 739 N N . VAL A 1 96 ? 9.606 -6.694 -11.300 1.00 89.06 96 VAL A N 1
ATOM 740 C CA . VAL A 1 96 ? 8.236 -7.023 -11.733 1.00 89.06 96 VAL A CA 1
ATOM 741 C C . VAL A 1 96 ? 7.600 -8.040 -10.782 1.00 89.06 96 VAL A C 1
ATOM 743 O O . VAL A 1 96 ? 6.502 -7.815 -10.284 1.00 89.06 96 VAL A O 1
ATOM 746 N N . ARG A 1 97 ? 8.322 -9.117 -10.437 1.00 91.56 97 ARG A N 1
ATOM 747 C CA . ARG A 1 97 ? 7.829 -10.135 -9.488 1.00 91.56 97 ARG A CA 1
ATOM 748 C C . ARG A 1 97 ? 7.608 -9.567 -8.086 1.00 91.56 97 ARG A C 1
ATOM 750 O O . ARG A 1 97 ? 6.646 -9.939 -7.422 1.00 91.56 97 ARG A O 1
ATOM 757 N N . MET A 1 98 ? 8.498 -8.689 -7.631 1.00 93.62 98 MET A N 1
ATOM 758 C CA . MET A 1 98 ? 8.354 -7.976 -6.361 1.00 93.62 98 MET A CA 1
ATOM 759 C C . MET A 1 98 ? 7.097 -7.102 -6.358 1.00 93.62 98 MET A C 1
ATOM 761 O O . MET A 1 98 ? 6.351 -7.125 -5.380 1.00 93.62 98 MET A O 1
ATOM 765 N N . GLY A 1 99 ? 6.835 -6.390 -7.458 1.00 92.44 99 GLY A N 1
ATOM 766 C CA . GLY A 1 99 ? 5.607 -5.622 -7.652 1.00 92.44 99 GLY A CA 1
ATOM 767 C C . GLY A 1 99 ? 4.358 -6.501 -7.605 1.00 92.44 99 GLY A C 1
ATOM 768 O O . GLY A 1 99 ? 3.459 -6.237 -6.816 1.00 92.44 99 GLY A O 1
ATOM 769 N N . ASP A 1 100 ? 4.345 -7.626 -8.323 1.00 94.19 100 ASP A N 1
ATOM 770 C CA . ASP A 1 100 ? 3.215 -8.568 -8.305 1.00 94.19 100 ASP A CA 1
ATOM 771 C C . ASP A 1 100 ? 2.898 -9.103 -6.898 1.00 94.19 100 ASP A C 1
ATOM 773 O O . ASP A 1 100 ? 1.734 -9.321 -6.551 1.00 94.19 100 ASP A O 1
ATOM 777 N N . ILE A 1 101 ? 3.926 -9.327 -6.070 1.00 96.31 101 ILE A N 1
ATOM 778 C CA . ILE A 1 101 ? 3.743 -9.717 -4.666 1.00 96.31 101 ILE A CA 1
ATOM 779 C C . ILE A 1 101 ? 3.102 -8.577 -3.871 1.00 96.31 101 ILE A C 1
ATOM 781 O O . ILE A 1 101 ? 2.192 -8.837 -3.086 1.00 96.31 101 ILE A O 1
ATOM 785 N N . LEU A 1 102 ? 3.536 -7.332 -4.078 1.00 96.06 102 LEU A N 1
ATOM 786 C CA . LEU A 1 102 ? 2.943 -6.170 -3.413 1.00 96.06 102 LEU A CA 1
ATOM 787 C C . LEU A 1 102 ? 1.487 -5.942 -3.834 1.00 96.06 102 LEU A C 1
ATOM 789 O O . LEU A 1 102 ? 0.662 -5.633 -2.980 1.00 96.06 102 LEU A O 1
ATOM 793 N N . GLU A 1 103 ? 1.138 -6.172 -5.101 1.00 94.81 103 GLU A N 1
ATOM 794 C CA . GLU A 1 103 ? -0.257 -6.109 -5.553 1.00 94.81 103 GLU A CA 1
ATOM 795 C C . GLU A 1 103 ? -1.122 -7.156 -4.837 1.00 94.81 103 GLU A C 1
ATOM 797 O O . GLU A 1 103 ? -2.211 -6.866 -4.341 1.00 94.81 103 GLU A O 1
ATOM 802 N N . ARG A 1 104 ? -0.611 -8.387 -4.707 1.00 96.62 104 ARG A N 1
ATOM 803 C CA . ARG A 1 104 ? -1.290 -9.447 -3.946 1.00 96.62 104 ARG A CA 1
ATOM 804 C C . ARG A 1 104 ? -1.426 -9.099 -2.473 1.00 96.62 104 ARG A C 1
ATOM 806 O O . ARG A 1 104 ? -2.471 -9.361 -1.884 1.00 96.62 104 ARG A O 1
ATOM 813 N N . LEU A 1 105 ? -0.391 -8.507 -1.890 1.00 96.62 105 LEU A N 1
ATOM 814 C CA . LEU A 1 105 ? -0.399 -8.073 -0.502 1.00 96.62 105 LEU A CA 1
ATOM 815 C C . LEU A 1 105 ? -1.439 -6.967 -0.273 1.00 96.62 105 LEU A C 1
ATOM 817 O O . LEU A 1 105 ? -2.175 -7.030 0.707 1.00 96.62 105 LEU A O 1
ATOM 821 N N . ALA A 1 106 ? -1.573 -6.022 -1.208 1.00 94.62 106 ALA A N 1
ATOM 822 C CA . ALA A 1 106 ? -2.604 -4.991 -1.152 1.00 94.62 106 ALA A CA 1
ATOM 823 C C . ALA A 1 106 ? -4.019 -5.585 -1.128 1.00 94.62 106 ALA A C 1
ATOM 825 O O . ALA A 1 106 ? -4.823 -5.210 -0.276 1.00 94.62 106 ALA A O 1
ATOM 826 N N . MET A 1 107 ? -4.301 -6.562 -1.999 1.00 94.50 107 MET A N 1
ATOM 827 C CA . MET A 1 107 ? -5.592 -7.266 -2.006 1.00 94.50 107 MET A CA 1
ATOM 828 C C . MET A 1 107 ? -5.881 -7.980 -0.678 1.00 94.50 107 MET A C 1
ATOM 830 O O . MET A 1 107 ? -7.030 -8.040 -0.241 1.00 94.50 107 MET A O 1
ATOM 834 N N . VAL A 1 108 ? -4.853 -8.540 -0.031 1.00 95.56 108 VAL A 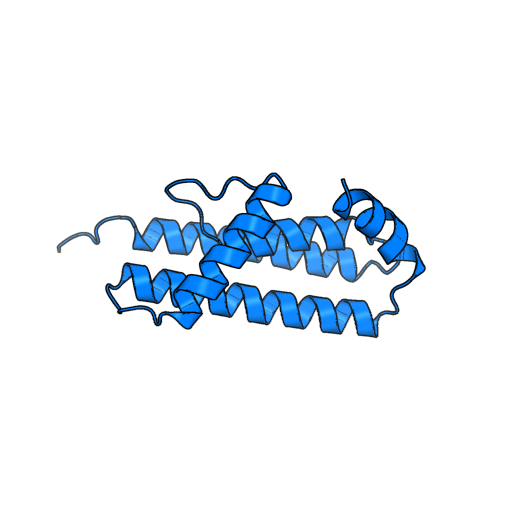N 1
ATOM 835 C CA . VAL A 1 108 ? -5.002 -9.179 1.284 1.00 95.56 108 VAL A CA 1
ATOM 836 C C . VAL A 1 108 ? -5.288 -8.138 2.364 1.00 95.56 108 VAL A C 1
ATOM 838 O O . VAL A 1 108 ? -6.204 -8.345 3.155 1.00 95.56 108 VAL A O 1
ATOM 841 N N . TYR A 1 109 ? -4.562 -7.017 2.387 1.00 95.25 109 TYR A N 1
ATOM 842 C CA . TYR A 1 109 ? -4.806 -5.951 3.361 1.00 95.25 109 TYR A CA 1
ATOM 843 C C . TYR A 1 109 ? -6.212 -5.373 3.252 1.00 95.25 109 TYR A C 1
ATOM 845 O O . TYR A 1 109 ? -6.858 -5.202 4.281 1.00 95.25 109 TYR A O 1
ATOM 853 N N . GLU A 1 110 ? -6.714 -5.126 2.041 1.00 92.31 110 GLU A N 1
ATOM 854 C CA . GLU A 1 110 ? -8.091 -4.656 1.852 1.00 92.31 110 GLU A CA 1
ATOM 855 C C . GLU A 1 110 ? -9.110 -5.655 2.359 1.00 92.31 110 GLU A C 1
ATOM 857 O O . GLU A 1 110 ? -9.972 -5.273 3.142 1.00 92.31 110 GLU A O 1
ATOM 862 N N . ARG A 1 111 ? -8.966 -6.931 1.989 1.00 92.31 111 ARG A N 1
ATOM 863 C CA . ARG A 1 111 ? -9.867 -7.984 2.459 1.00 92.31 111 ARG A CA 1
ATOM 864 C C . ARG A 1 111 ? -9.912 -8.038 3.982 1.00 92.31 111 ARG A C 1
ATOM 866 O O . ARG A 1 111 ? -10.985 -8.010 4.564 1.00 92.31 111 ARG A O 1
ATOM 873 N N . VAL A 1 112 ? -8.750 -8.084 4.633 1.00 92.44 112 VAL A N 1
ATOM 874 C CA . VAL A 1 112 ? -8.684 -8.140 6.100 1.00 92.44 112 VAL A CA 1
ATOM 875 C C . VAL A 1 112 ? -9.295 -6.876 6.712 1.00 92.44 112 VAL A C 1
ATOM 877 O O . VAL A 1 112 ? -10.033 -6.956 7.689 1.00 92.44 112 VAL A O 1
ATOM 880 N N . ASN A 1 113 ? -9.022 -5.709 6.139 1.00 89.56 113 ASN A N 1
ATOM 881 C CA . ASN A 1 113 ? -9.576 -4.432 6.581 1.00 89.56 113 ASN A CA 1
ATOM 882 C C . ASN A 1 113 ? -11.109 -4.357 6.400 1.00 89.56 113 ASN A C 1
ATOM 884 O O . ASN A 1 113 ? -11.788 -3.779 7.244 1.00 89.56 113 ASN A O 1
ATOM 888 N N . GLU A 1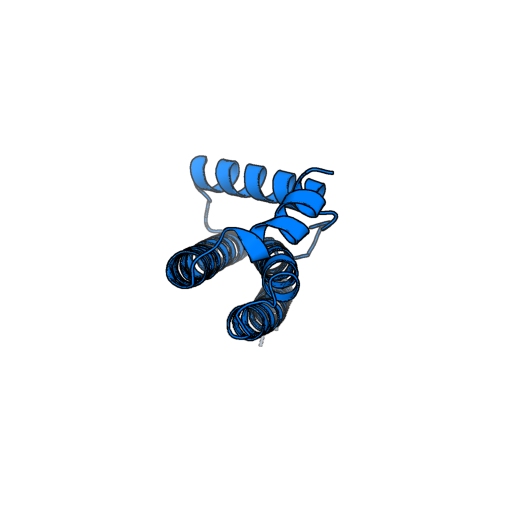 114 ? -11.663 -4.938 5.336 1.00 88.62 114 GLU A N 1
ATOM 889 C CA . GLU A 1 114 ? -13.110 -5.074 5.117 1.00 88.62 114 GLU A CA 1
ATOM 890 C C . GLU A 1 114 ? -13.740 -6.053 6.116 1.00 88.62 114 GLU A C 1
ATOM 892 O O . GLU A 1 114 ? -14.719 -5.707 6.778 1.00 88.62 114 GLU A O 1
ATOM 897 N N . ASP A 1 115 ? -13.136 -7.230 6.302 1.00 88.44 115 ASP A N 1
ATOM 898 C CA . ASP A 1 115 ? -13.613 -8.261 7.230 1.00 88.44 115 ASP A CA 1
ATOM 899 C C . ASP A 1 115 ? -13.664 -7.751 8.681 1.00 88.44 115 ASP A C 1
ATOM 901 O O . ASP A 1 115 ? -14.604 -8.051 9.414 1.00 88.44 115 ASP A O 1
ATOM 905 N N . ASN A 1 116 ? -12.683 -6.940 9.098 1.00 85.44 116 ASN A N 1
ATOM 906 C CA . ASN A 1 116 ? -12.648 -6.343 10.441 1.00 85.44 116 ASN A CA 1
ATOM 907 C C . ASN A 1 116 ? -13.588 -5.133 10.600 1.00 85.44 116 ASN A C 1
ATOM 909 O O . ASN A 1 116 ? -13.847 -4.711 11.726 1.00 85.44 116 ASN A O 1
ATOM 913 N N . ARG A 1 117 ? -14.112 -4.574 9.501 1.00 76.75 117 ARG A N 1
ATOM 914 C CA . ARG A 1 117 ? -15.123 -3.502 9.528 1.00 76.75 117 ARG A CA 1
ATOM 915 C C . ARG A 1 117 ? -16.551 -4.031 9.629 1.00 76.75 117 ARG A C 1
ATOM 917 O O . ARG A 1 117 ? -17.421 -3.312 10.120 1.00 76.75 117 ARG A O 1
ATOM 924 N N . LEU A 1 118 ? -16.816 -5.242 9.141 1.00 72.50 118 LEU A N 1
ATOM 925 C CA . LEU A 1 118 ? -18.137 -5.860 9.238 1.00 72.50 118 LEU A CA 1
ATOM 926 C C . LEU A 1 118 ? -18.416 -6.289 10.692 1.00 72.50 118 LEU A C 1
ATOM 928 O O . LEU A 1 118 ? -17.525 -6.825 11.354 1.00 72.50 118 LEU A O 1
ATOM 932 N N . PRO A 1 119 ? -19.638 -6.079 11.221 1.00 58.16 119 PRO A N 1
ATOM 933 C CA . PRO A 1 119 ? -19.982 -6.551 12.556 1.00 58.16 119 PRO A CA 1
ATOM 934 C C . PRO A 1 119 ? -19.838 -8.076 12.615 1.00 58.16 119 PRO A C 1
ATOM 936 O O . PRO A 1 119 ? -20.405 -8.791 11.786 1.00 58.16 119 PRO A O 1
ATOM 939 N N . GLN A 1 120 ? -19.079 -8.577 13.595 1.00 57.47 120 GLN A N 1
ATOM 940 C CA . GLN A 1 120 ? -18.939 -10.018 13.798 1.00 57.47 120 GLN A CA 1
ATOM 941 C C . GLN A 1 120 ? -20.324 -10.625 14.086 1.00 57.47 120 GLN A C 1
ATOM 943 O O . GLN A 1 120 ? -21.061 -10.066 14.906 1.00 57.47 120 GLN A O 1
ATOM 948 N N . PRO A 1 121 ? -20.708 -11.738 13.430 1.00 50.78 121 PRO A N 1
ATOM 949 C CA . PRO A 1 121 ? -21.980 -12.389 13.707 1.00 50.78 121 PRO A CA 1
ATOM 950 C C . PRO A 1 121 ? -22.019 -12.807 15.180 1.00 50.78 121 PRO A C 1
ATOM 952 O O . PRO A 1 121 ? -21.182 -13.585 15.638 1.00 50.78 121 PRO A O 1
ATOM 955 N N . GLN A 1 122 ? -22.981 -12.257 15.921 1.00 49.69 122 GLN A N 1
ATOM 956 C CA . GLN A 1 122 ? -23.306 -12.713 17.268 1.00 49.69 122 GLN A CA 1
ATOM 957 C C . GLN A 1 122 ? -23.957 -14.096 17.128 1.00 49.69 122 GLN A C 1
ATOM 959 O O . GLN A 1 122 ? -25.068 -14.193 16.605 1.00 49.69 122 GLN A O 1
ATOM 964 N N . TYR A 1 123 ? -23.232 -15.147 17.514 1.00 51.66 123 TYR A N 1
ATOM 965 C CA . TYR A 1 123 ? -23.777 -16.496 17.701 1.00 51.66 123 TYR A CA 1
ATOM 966 C C . TYR A 1 123 ? -24.328 -16.655 19.115 1.00 51.66 123 TYR A C 1
ATOM 968 O O . TYR A 1 123 ? -23.669 -16.153 20.055 1.00 51.66 123 TYR A O 1
#